Protein AF-A0A950E6T4-F1 (afdb_monomer_lite)

Foldseek 3Di:
DEAEDCDLDLVVCVVVLVVVLVCLVPDQAEYEHAEDPLLVVLCPDDDPDPVSVVSNVVSVVSVVSVVVSCVVSVVSVYHYHYDHPVCVVVSVVVSVVVVVVVVVD

Secondary structure (DSSP, 8-state):
-EEEE----TTTTHHHHHHHHTTTTTS--EEEEE--HHHHHHHHSPP-SHHHHHHHHHHHHHHHHHHHHHHHHHTTT-EEEEE-TTTHHHHHHHHHHHHHHHT--

Structure (mmCIF, N/CA/C/O backbone):
data_AF-A0A950E6T4-F1
#
_entry.id   AF-A0A950E6T4-F1
#
loop_
_atom_site.group_PDB
_atom_site.id
_atom_site.type_symbol
_atom_site.label_atom_id
_atom_site.label_alt_id
_atom_site.label_comp_id
_atom_site.label_asym_id
_atom_site.label_entity_id
_atom_site.label_seq_id
_atom_site.pdbx_PDB_ins_code
_atom_site.Cartn_x
_atom_site.Cartn_y
_atom_site.Cartn_z
_atom_site.occupancy
_atom_site.B_iso_or_equiv
_atom_site.auth_seq_id
_atom_site.auth_comp_id
_atom_site.auth_asym_id
_atom_site.auth_atom_id
_atom_site.pdbx_PDB_model_num
ATOM 1 N N . VAL A 1 1 ? -14.975 3.792 8.254 1.00 75.06 1 VAL A N 1
ATOM 2 C CA . VAL A 1 1 ? -14.653 4.863 7.289 1.00 75.06 1 VAL A CA 1
ATOM 3 C C . VAL A 1 1 ? -13.679 4.288 6.283 1.00 75.06 1 VAL A C 1
ATOM 5 O O . VAL A 1 1 ? -12.713 3.668 6.706 1.00 75.06 1 VAL A O 1
ATOM 8 N N . ILE A 1 2 ? -13.970 4.414 4.990 1.00 72.94 2 ILE A N 1
ATOM 9 C CA . ILE A 1 2 ? -13.125 3.874 3.919 1.00 72.94 2 ILE A CA 1
ATOM 10 C C . ILE A 1 2 ? -12.645 5.058 3.084 1.00 72.94 2 ILE A C 1
ATOM 12 O O . ILE A 1 2 ? -13.468 5.865 2.653 1.00 72.94 2 ILE A O 1
ATOM 16 N N . PHE A 1 3 ? -11.334 5.167 2.892 1.00 74.56 3 PHE A N 1
ATOM 17 C CA . PHE A 1 3 ? -10.699 6.196 2.075 1.00 74.56 3 PHE A CA 1
ATOM 18 C C . PHE A 1 3 ? -10.086 5.548 0.843 1.00 74.56 3 PHE A C 1
ATOM 20 O O . PHE A 1 3 ? -9.354 4.576 0.978 1.00 74.56 3 PHE A O 1
ATOM 27 N N . PHE A 1 4 ? -10.363 6.098 -0.335 1.00 70.69 4 PHE A N 1
ATOM 28 C CA . PHE A 1 4 ? -9.702 5.708 -1.577 1.00 70.69 4 PHE A CA 1
ATOM 29 C C . PHE A 1 4 ? -8.689 6.782 -1.934 1.00 70.69 4 PHE A C 1
ATOM 31 O O . PHE A 1 4 ? -9.042 7.961 -2.001 1.00 70.69 4 PHE A O 1
ATOM 38 N N . THR A 1 5 ? -7.436 6.391 -2.135 1.00 70.62 5 THR A N 1
ATOM 39 C CA . THR A 1 5 ? -6.388 7.330 -2.518 1.00 70.62 5 THR A CA 1
ATOM 40 C C . THR A 1 5 ? -5.330 6.654 -3.381 1.00 70.62 5 THR A C 1
ATOM 42 O O . THR A 1 5 ? -5.017 5.479 -3.217 1.00 70.62 5 THR A O 1
ATOM 45 N N . ASP A 1 6 ? -4.786 7.403 -4.331 1.00 67.81 6 ASP A N 1
ATOM 46 C CA . ASP A 1 6 ? -3.617 7.025 -5.124 1.00 67.81 6 ASP A CA 1
ATOM 47 C C . ASP A 1 6 ? -2.296 7.399 -4.430 1.00 67.81 6 ASP A C 1
ATOM 49 O O . ASP A 1 6 ? -1.233 7.172 -4.998 1.00 67.81 6 ASP A O 1
ATOM 53 N N . MET A 1 7 ? -2.368 7.952 -3.210 1.00 58.34 7 MET A N 1
ATOM 54 C CA . MET A 1 7 ? -1.280 8.554 -2.441 1.00 58.34 7 MET A CA 1
ATOM 55 C C . MET A 1 7 ? 0.096 7.921 -2.685 1.00 58.34 7 MET A C 1
ATOM 57 O O . MET A 1 7 ? 0.434 6.860 -2.159 1.00 58.34 7 MET A O 1
ATOM 61 N N . PHE A 1 8 ? 0.918 8.648 -3.437 1.00 54.69 8 PHE A N 1
ATOM 62 C CA . PHE A 1 8 ? 2.302 8.279 -3.714 1.00 54.69 8 PHE A CA 1
ATOM 63 C C . PHE A 1 8 ? 3.277 8.793 -2.645 1.00 54.69 8 PHE A C 1
ATOM 65 O O . PHE A 1 8 ? 4.382 8.270 -2.541 1.00 54.69 8 PHE A O 1
ATOM 72 N N . ASP A 1 9 ? 2.873 9.783 -1.836 1.00 56.91 9 ASP A N 1
ATOM 73 C CA . ASP A 1 9 ? 3.738 10.407 -0.831 1.00 56.91 9 ASP A CA 1
ATOM 74 C C . ASP A 1 9 ? 3.090 10.417 0.577 1.00 56.91 9 ASP A C 1
ATOM 76 O O . ASP A 1 9 ? 2.171 11.207 0.853 1.00 56.91 9 ASP A O 1
ATOM 80 N N . PRO A 1 10 ? 3.559 9.552 1.500 1.00 53.75 10 PRO A N 1
ATOM 81 C CA . PRO A 1 10 ? 3.096 9.521 2.886 1.00 53.75 10 PRO A CA 1
ATOM 82 C C . PRO A 1 10 ? 3.479 10.775 3.689 1.00 53.75 10 PRO A C 1
ATOM 84 O O . PRO A 1 10 ? 2.828 11.063 4.693 1.00 53.75 10 PRO A O 1
ATOM 87 N N . VAL A 1 11 ? 4.498 11.534 3.271 1.00 51.19 11 VAL A N 1
ATOM 88 C CA . VAL A 1 11 ? 4.927 12.786 3.915 1.00 51.19 11 VAL A CA 1
ATOM 89 C C . VAL A 1 11 ? 3.966 13.916 3.562 1.00 51.19 11 VAL A C 1
ATOM 91 O O . VAL A 1 11 ? 3.490 14.613 4.459 1.00 51.19 11 VAL A O 1
ATOM 94 N N . ALA A 1 12 ? 3.611 14.051 2.281 1.00 56.56 12 ALA A N 1
ATOM 95 C CA . ALA A 1 12 ? 2.673 15.078 1.813 1.00 56.56 12 ALA A CA 1
ATOM 96 C C . ALA A 1 12 ? 1.278 14.944 2.448 1.00 56.56 12 ALA A C 1
ATOM 98 O O . ALA A 1 12 ? 0.573 15.929 2.663 1.00 56.56 12 ALA A O 1
ATOM 99 N N . SER A 1 13 ? 0.900 13.719 2.804 1.00 63.44 13 SER A N 1
ATOM 100 C CA . SER A 1 13 ? -0.437 13.396 3.304 1.00 63.44 13 SER A CA 1
ATOM 101 C C . SER A 1 13 ? -0.476 13.101 4.803 1.00 63.44 13 SER A C 1
ATOM 103 O O . SER A 1 13 ? -1.523 12.742 5.348 1.00 63.44 13 SER A O 1
ATOM 105 N N . ALA A 1 14 ? 0.654 13.268 5.496 1.00 62.78 14 ALA A N 1
ATOM 106 C CA . ALA A 1 14 ? 0.788 12.998 6.923 1.00 62.78 14 ALA A CA 1
ATOM 107 C C . ALA A 1 14 ? -0.217 13.797 7.772 1.00 62.78 14 ALA A C 1
ATOM 109 O O . ALA A 1 14 ? -0.695 13.299 8.788 1.00 62.78 14 ALA A O 1
ATOM 110 N N . SER A 1 15 ? -0.575 15.013 7.347 1.00 63.31 15 SER A N 1
ATOM 111 C CA . SER A 1 15 ? -1.567 15.858 8.024 1.00 63.31 15 SER A CA 1
ATOM 112 C C . SER A 1 15 ? -2.988 15.295 7.915 1.00 63.31 15 SER A C 1
ATOM 114 O O . SER A 1 15 ? -3.713 15.240 8.908 1.00 63.31 15 SER A O 1
ATOM 116 N N . VAL A 1 16 ? -3.378 14.813 6.731 1.00 67.81 16 VAL A N 1
ATOM 117 C CA . VAL A 1 16 ? -4.664 14.135 6.505 1.00 67.81 16 VAL A CA 1
ATOM 118 C C . VAL A 1 16 ? -4.719 12.858 7.336 1.00 67.81 16 VAL A C 1
ATOM 120 O O . VAL A 1 16 ? -5.693 12.607 8.041 1.00 67.81 16 VAL A O 1
ATOM 123 N N . LEU A 1 17 ? -3.628 12.098 7.338 1.00 66.06 17 LEU A N 1
ATOM 124 C CA . LEU A 1 17 ? -3.514 10.854 8.088 1.00 66.06 17 LEU A CA 1
ATOM 125 C C . LEU A 1 17 ? -3.537 11.036 9.600 1.00 66.06 17 LEU A C 1
ATOM 127 O O . LEU A 1 17 ? -4.174 10.245 10.291 1.00 66.06 17 LEU A O 1
ATOM 131 N N . ALA A 1 18 ? -2.900 12.085 10.120 1.00 67.50 18 ALA A N 1
ATOM 132 C CA . ALA A 1 18 ? -2.959 12.419 11.539 1.00 67.50 18 ALA A CA 1
ATOM 133 C C . ALA A 1 18 ? -4.399 12.713 11.986 1.00 67.50 18 ALA A C 1
ATOM 135 O O . AL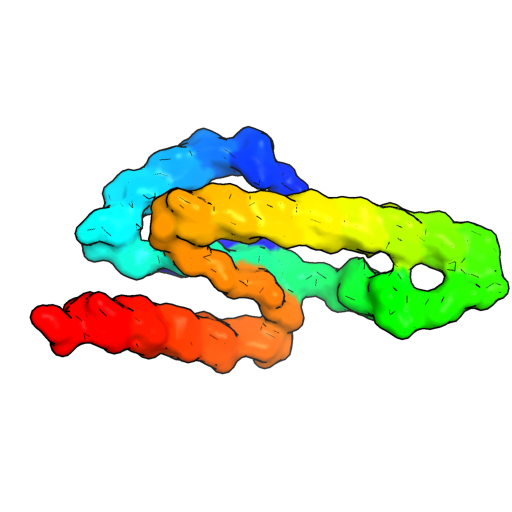A A 1 18 ? -4.819 12.251 13.044 1.00 67.50 18 ALA A O 1
ATOM 136 N N . ASN A 1 19 ? -5.179 13.411 11.158 1.00 70.06 19 ASN A N 1
ATOM 137 C CA . ASN A 1 19 ? -6.587 13.685 11.447 1.00 70.06 19 ASN A CA 1
ATOM 138 C C . ASN A 1 19 ? -7.458 12.425 11.347 1.00 70.06 19 ASN A C 1
ATOM 140 O O . ASN A 1 19 ? -8.356 12.220 12.161 1.00 70.06 19 ASN A O 1
ATOM 144 N N . VAL A 1 20 ? -7.170 11.548 10.384 1.00 71.00 20 VAL A N 1
ATOM 145 C CA . VAL A 1 20 ? -7.872 10.269 10.224 1.00 71.00 20 VAL A CA 1
ATOM 146 C C . VAL A 1 20 ? -7.564 9.301 11.376 1.00 71.00 20 VAL A C 1
ATOM 148 O O . VAL A 1 20 ? -8.453 8.566 11.806 1.00 71.00 20 VAL A O 1
ATOM 151 N N . ALA A 1 21 ? -6.354 9.341 11.944 1.00 70.31 21 ALA A N 1
ATOM 152 C CA . ALA A 1 21 ? -5.967 8.519 13.092 1.00 70.31 21 ALA A CA 1
ATOM 153 C C . ALA A 1 21 ? -6.832 8.779 14.342 1.00 70.31 21 ALA A C 1
ATOM 155 O O . ALA A 1 21 ? -7.073 7.865 15.127 1.00 70.31 21 ALA A O 1
ATOM 156 N N . VAL A 1 22 ? -7.382 9.988 14.501 1.00 79.00 22 VAL A N 1
ATOM 157 C CA . VAL A 1 22 ? -8.301 10.326 15.608 1.00 79.00 22 VAL A CA 1
ATOM 158 C C . VAL A 1 22 ? -9.613 9.530 15.532 1.00 79.00 22 VAL A C 1
ATOM 160 O O . VAL A 1 22 ? -10.289 9.344 16.542 1.00 79.00 22 VAL A O 1
ATOM 163 N N . LEU A 1 23 ? -9.978 9.018 14.352 1.00 74.50 23 LEU A N 1
ATOM 164 C CA . LEU A 1 23 ? -11.189 8.218 14.153 1.00 74.50 23 LEU A CA 1
ATOM 165 C C . LEU A 1 23 ? -10.998 6.744 14.534 1.00 74.50 23 LEU A C 1
ATOM 167 O O . LEU A 1 23 ? -11.987 6.068 14.817 1.00 74.50 23 LEU A O 1
ATOM 171 N N . VAL A 1 24 ? -9.753 6.258 14.575 1.00 72.00 24 VAL A N 1
ATOM 172 C CA . VAL A 1 24 ? -9.401 4.845 14.816 1.00 72.00 24 VAL A CA 1
ATOM 173 C C . VAL A 1 24 ? -10.000 4.278 16.113 1.00 72.00 24 VAL A C 1
ATOM 175 O O . VAL A 1 24 ? -10.535 3.173 16.066 1.00 72.00 24 VAL A O 1
ATOM 178 N N . PRO A 1 25 ? -10.029 4.997 17.256 1.00 76.94 25 PRO A N 1
ATOM 179 C CA . PRO A 1 25 ? -10.595 4.452 18.494 1.00 76.94 25 PRO A CA 1
ATOM 180 C C . PRO A 1 25 ? -12.102 4.164 18.438 1.00 76.94 25 PRO A C 1
ATOM 182 O O . PRO A 1 25 ? -12.620 3.449 19.289 1.00 76.94 25 PRO A O 1
ATOM 185 N N . ARG A 1 26 ? -12.834 4.768 17.491 1.00 77.88 26 ARG A N 1
ATOM 186 C CA . ARG A 1 26 ? -14.307 4.689 17.414 1.00 77.88 26 ARG A CA 1
ATOM 187 C C . ARG A 1 26 ? -14.814 4.090 16.108 1.00 77.88 26 ARG A C 1
ATOM 189 O O . ARG A 1 26 ? -15.988 3.734 16.014 1.00 77.88 26 ARG A O 1
ATOM 196 N N . HIS A 1 27 ? -13.958 4.003 15.098 1.00 76.00 27 HIS A N 1
ATOM 197 C CA . HIS A 1 27 ? -14.319 3.563 13.766 1.00 76.00 27 HIS A CA 1
ATOM 198 C C . HIS A 1 27 ? -13.219 2.691 13.182 1.00 76.00 27 HIS A C 1
ATOM 200 O O . HIS A 1 27 ? -12.042 3.030 13.231 1.00 76.00 27 HIS A O 1
ATOM 206 N N . LEU A 1 28 ? -13.629 1.621 12.506 1.00 73.19 28 LEU A N 1
ATOM 207 C CA . LEU A 1 28 ? -12.753 0.920 11.583 1.00 73.19 28 LEU A CA 1
ATOM 208 C C . LEU A 1 28 ? -12.399 1.856 10.424 1.00 73.19 28 LEU A C 1
ATOM 210 O O . LEU A 1 28 ? -13.271 2.205 9.621 1.00 73.19 28 LEU A O 1
ATOM 214 N N . VAL A 1 29 ? -11.139 2.278 10.359 1.00 76.56 29 VAL A N 1
ATOM 215 C CA . VAL A 1 29 ? -10.591 3.080 9.265 1.00 76.56 29 VAL A CA 1
ATOM 216 C C . VAL A 1 29 ? -9.817 2.170 8.317 1.00 76.56 29 VAL A C 1
ATOM 218 O O . VAL A 1 29 ? -8.876 1.500 8.735 1.00 76.56 29 VAL A O 1
ATOM 221 N N . VAL A 1 30 ? -10.206 2.179 7.043 1.00 76.00 30 VAL A N 1
ATOM 222 C CA . VAL A 1 30 ? -9.529 1.442 5.973 1.00 76.00 30 VAL A CA 1
ATOM 223 C C . VAL A 1 30 ? -9.045 2.429 4.917 1.00 76.00 30 VAL A C 1
ATOM 225 O O . VAL A 1 30 ? -9.831 3.236 4.417 1.00 76.00 30 VAL A O 1
ATOM 228 N N . CYS A 1 31 ? -7.760 2.367 4.589 1.00 78.25 31 CYS A N 1
ATOM 229 C CA . CYS A 1 31 ? -7.146 3.088 3.484 1.00 78.25 31 CYS A CA 1
ATOM 230 C C . CYS A 1 31 ? -6.983 2.130 2.304 1.00 78.25 31 CYS A C 1
ATOM 232 O O . CYS A 1 31 ? -6.316 1.105 2.420 1.00 78.25 31 CYS A O 1
ATOM 234 N N . VAL A 1 32 ? -7.601 2.458 1.179 1.00 75.75 32 VAL A N 1
ATOM 235 C CA . VAL A 1 32 ? -7.477 1.725 -0.074 1.00 75.75 32 VAL A CA 1
ATOM 236 C C . VAL A 1 32 ? -6.517 2.489 -0.972 1.00 75.75 32 VAL A C 1
ATOM 238 O O . VAL A 1 32 ? -6.819 3.605 -1.401 1.00 75.75 32 VAL A O 1
ATOM 241 N N . LEU A 1 33 ? -5.386 1.856 -1.261 1.00 73.94 33 LEU A N 1
ATOM 242 C CA . LEU A 1 33 ? -4.432 2.294 -2.263 1.00 73.94 33 LEU A CA 1
ATOM 243 C C . LEU A 1 33 ? -4.818 1.641 -3.587 1.00 73.94 33 LEU A C 1
ATOM 245 O O . LEU A 1 33 ? -4.889 0.417 -3.691 1.00 73.94 33 LEU A O 1
ATOM 249 N N . MET A 1 34 ? -5.103 2.455 -4.601 1.00 65.31 34 MET A N 1
ATOM 250 C CA . MET A 1 34 ? -5.345 1.920 -5.939 1.00 65.31 34 MET A CA 1
ATOM 251 C C . MET A 1 34 ? -3.988 1.596 -6.566 1.00 65.31 34 MET A C 1
ATOM 253 O O . MET A 1 34 ? -3.135 2.473 -6.754 1.00 65.31 34 MET A O 1
ATOM 257 N N . ASN A 1 35 ? -3.750 0.306 -6.783 1.00 65.19 35 ASN A N 1
ATOM 258 C CA . ASN A 1 35 ? -2.520 -0.181 -7.382 1.00 65.19 35 ASN A CA 1
ATOM 259 C C . ASN A 1 35 ? -2.543 0.097 -8.892 1.00 65.19 35 ASN A C 1
ATOM 261 O O . ASN A 1 35 ? -3.563 -0.120 -9.548 1.00 65.19 35 ASN A O 1
ATOM 265 N N . ASP A 1 36 ? -1.433 0.600 -9.430 1.00 64.00 36 ASP A N 1
ATOM 266 C CA . ASP A 1 36 ? -1.294 0.862 -10.861 1.00 64.00 36 ASP A CA 1
ATOM 267 C C . ASP A 1 36 ? -0.785 -0.414 -11.544 1.00 64.00 36 ASP A C 1
ATOM 269 O O . ASP A 1 36 ? 0.346 -0.858 -11.319 1.00 64.00 36 ASP A O 1
ATOM 273 N N . GLU A 1 37 ? -1.637 -1.018 -12.369 1.00 63.97 37 GLU A N 1
ATOM 274 C CA . GLU A 1 37 ? -1.343 -2.238 -13.124 1.00 63.97 37 GLU A CA 1
ATOM 275 C C . GLU A 1 37 ? -0.072 -2.097 -13.982 1.00 63.97 37 GLU A C 1
ATOM 277 O O . GLU A 1 37 ? 0.672 -3.065 -14.159 1.00 63.97 37 GLU A O 1
ATOM 282 N N . ALA A 1 38 ? 0.254 -0.878 -14.428 1.00 61.59 38 ALA A N 1
ATOM 283 C CA . ALA A 1 38 ? 1.476 -0.604 -15.174 1.00 61.59 38 ALA A CA 1
ATOM 284 C C . ALA A 1 38 ? 2.744 -0.805 -14.326 1.00 61.59 38 ALA A C 1
ATOM 286 O O . ALA A 1 38 ? 3.742 -1.328 -14.826 1.00 61.59 38 ALA A O 1
ATOM 287 N N . ILE A 1 39 ? 2.713 -0.439 -13.038 1.00 64.88 39 ILE A N 1
ATOM 288 C CA . ILE A 1 39 ? 3.851 -0.612 -12.120 1.00 64.88 39 ILE A CA 1
ATOM 289 C C . ILE A 1 39 ? 4.031 -2.095 -11.783 1.00 64.88 39 ILE A C 1
ATOM 291 O O . ILE A 1 39 ? 5.153 -2.602 -11.804 1.00 64.88 39 ILE A O 1
ATOM 295 N N . ALA A 1 40 ? 2.935 -2.810 -11.520 1.00 68.88 40 ALA A N 1
ATOM 296 C CA . ALA A 1 40 ? 2.978 -4.245 -11.245 1.00 68.88 40 ALA A CA 1
ATOM 297 C C . ALA A 1 40 ? 3.512 -5.045 -12.449 1.00 68.88 40 ALA A C 1
ATOM 299 O O . ALA A 1 40 ? 4.378 -5.905 -12.286 1.00 68.88 40 ALA A O 1
ATOM 300 N N . SER A 1 41 ? 3.059 -4.713 -13.660 1.00 69.00 41 SER A N 1
ATOM 301 C CA . SER A 1 41 ? 3.513 -5.348 -14.903 1.00 69.00 41 SER A CA 1
ATOM 302 C C . SER A 1 41 ? 4.999 -5.087 -15.189 1.00 69.00 41 SER A C 1
ATOM 304 O O . SER A 1 41 ? 5.750 -6.008 -15.531 1.00 69.00 41 SER A O 1
ATOM 306 N N . ALA A 1 42 ? 5.467 -3.856 -14.952 1.00 67.56 42 ALA A N 1
ATOM 307 C CA . ALA A 1 42 ? 6.875 -3.491 -15.109 1.00 67.56 42 ALA A CA 1
ATOM 3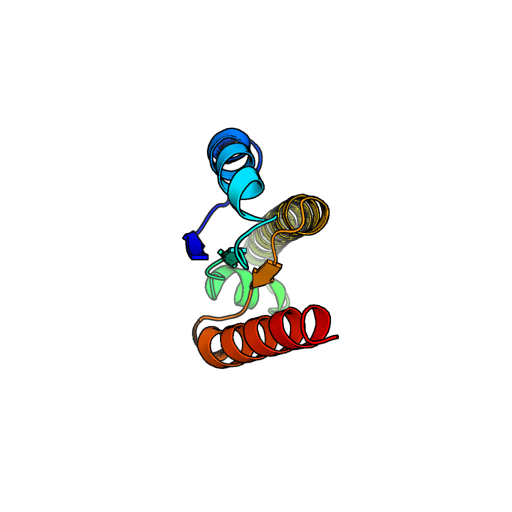08 C C . ALA A 1 42 ? 7.813 -4.235 -14.139 1.00 67.56 42 ALA A C 1
ATOM 310 O O . ALA A 1 42 ? 8.983 -4.433 -14.455 1.00 67.56 42 ALA A O 1
ATOM 311 N N . LEU A 1 43 ? 7.314 -4.666 -12.974 1.00 68.12 43 LEU A N 1
ATOM 312 C CA . LEU A 1 43 ? 8.083 -5.437 -11.990 1.00 68.12 43 LEU A CA 1
ATOM 313 C C . LEU A 1 43 ? 8.155 -6.938 -12.293 1.00 68.12 43 LEU A C 1
ATOM 315 O O . LEU A 1 43 ? 9.087 -7.600 -11.840 1.00 68.12 43 LEU A O 1
ATOM 319 N N . GLN A 1 44 ? 7.174 -7.484 -13.012 1.00 76.69 44 GLN A N 1
ATOM 320 C CA . GLN A 1 44 ? 7.099 -8.919 -13.315 1.00 76.69 44 GLN A CA 1
ATOM 321 C C . GLN A 1 44 ? 7.751 -9.296 -14.652 1.00 76.69 44 GLN A C 1
ATOM 323 O O . GLN A 1 44 ? 7.994 -10.474 -14.911 1.00 76.69 44 GLN A O 1
ATOM 328 N N . THR A 1 45 ? 8.046 -8.311 -15.499 1.00 77.62 45 THR A N 1
ATOM 329 C CA . THR A 1 45 ? 8.617 -8.537 -16.830 1.00 77.62 45 THR A CA 1
ATOM 330 C C . THR A 1 45 ? 10.145 -8.563 -16.770 1.00 77.62 45 THR A C 1
ATOM 332 O O . THR A 1 45 ? 10.765 -7.651 -16.227 1.00 77.62 45 THR A O 1
ATOM 335 N N . VAL A 1 46 ? 10.774 -9.592 -17.354 1.00 81.62 46 VAL A N 1
ATOM 336 C CA . VAL A 1 46 ? 12.241 -9.649 -17.486 1.00 81.62 46 VAL A CA 1
ATOM 337 C C . VAL A 1 46 ? 12.689 -8.600 -18.514 1.00 81.62 46 VAL A C 1
ATOM 339 O O . VAL A 1 46 ? 12.254 -8.680 -19.665 1.00 81.62 46 VAL A O 1
ATOM 342 N N . PRO A 1 47 ? 13.552 -7.634 -18.144 1.00 84.25 47 PRO A N 1
ATOM 343 C CA . PRO A 1 47 ? 14.008 -6.602 -19.069 1.00 84.25 47 PRO A CA 1
ATOM 344 C C . PRO A 1 47 ? 14.779 -7.197 -20.250 1.00 84.25 47 PRO A C 1
ATOM 346 O O . PRO A 1 47 ? 15.722 -7.963 -20.046 1.00 84.25 47 PRO A O 1
ATOM 349 N N . ALA A 1 48 ? 14.417 -6.815 -21.476 1.00 88.88 48 ALA A N 1
ATOM 350 C CA . ALA A 1 48 ? 15.146 -7.208 -22.684 1.00 88.88 48 ALA A CA 1
ATOM 351 C C . ALA A 1 48 ? 16.104 -6.106 -23.166 1.00 88.88 48 ALA A C 1
ATOM 353 O O . ALA A 1 48 ? 17.087 -6.388 -23.851 1.00 88.88 48 ALA A O 1
ATOM 354 N N . THR A 1 49 ? 15.832 -4.852 -22.796 1.00 90.81 49 THR A N 1
ATOM 355 C CA . THR A 1 49 ? 16.612 -3.676 -23.195 1.00 90.81 49 THR A CA 1
ATOM 356 C C . THR A 1 49 ? 17.080 -2.851 -21.993 1.00 90.81 49 THR A C 1
ATOM 358 O O . THR A 1 49 ? 16.590 -2.995 -20.871 1.00 90.81 49 THR A O 1
ATOM 361 N N . ALA A 1 50 ? 18.038 -1.946 -22.221 1.00 87.44 50 ALA A N 1
ATOM 362 C CA . ALA A 1 50 ? 18.487 -0.999 -21.198 1.00 87.44 50 ALA A CA 1
ATOM 363 C C . ALA A 1 50 ? 17.365 -0.044 -20.748 1.00 87.44 50 ALA A C 1
ATOM 365 O O . ALA A 1 50 ? 17.306 0.330 -19.577 1.00 87.44 50 ALA A O 1
ATOM 366 N N . GLU A 1 51 ? 16.457 0.318 -21.659 1.00 86.25 51 GLU A N 1
ATOM 367 C CA . GLU A 1 51 ? 15.270 1.113 -21.337 1.00 86.25 51 GLU A CA 1
ATOM 368 C C . GLU A 1 51 ? 14.326 0.337 -20.409 1.00 86.25 51 GLU A C 1
ATOM 370 O O . GLU A 1 51 ? 13.892 0.872 -19.389 1.00 86.25 51 GLU A O 1
ATOM 375 N N . ASP A 1 52 ? 14.090 -0.949 -20.687 1.00 84.44 52 ASP A N 1
ATOM 376 C CA . ASP A 1 52 ? 13.282 -1.811 -19.817 1.00 84.44 52 ASP A CA 1
ATOM 377 C C . ASP A 1 52 ? 13.904 -1.946 -18.424 1.00 84.44 52 ASP A C 1
ATOM 379 O O . ASP A 1 52 ? 13.200 -1.886 -17.417 1.00 84.44 52 ASP A O 1
ATOM 383 N N . ALA A 1 53 ? 15.233 -2.078 -18.344 1.00 84.94 53 ALA A N 1
ATOM 384 C CA . ALA A 1 53 ? 15.942 -2.170 -17.070 1.00 84.94 53 ALA A CA 1
ATOM 385 C C . ALA A 1 53 ? 15.807 -0.873 -16.255 1.00 84.94 53 ALA A C 1
ATOM 387 O O . ALA A 1 53 ? 15.595 -0.916 -15.040 1.00 84.94 53 ALA A O 1
ATOM 388 N N . TYR A 1 54 ? 15.864 0.283 -16.923 1.00 85.69 54 TYR A N 1
ATOM 389 C CA . TYR A 1 54 ? 15.618 1.572 -16.284 1.00 85.69 54 TYR A CA 1
ATOM 390 C C . TYR A 1 54 ? 14.181 1.660 -15.756 1.00 85.69 54 TYR A C 1
ATOM 392 O O . TYR A 1 54 ? 13.981 1.958 -14.576 1.00 85.69 54 TYR A O 1
ATOM 400 N N . ARG A 1 55 ? 13.181 1.316 -16.580 1.00 82.81 55 ARG A N 1
ATOM 401 C CA . ARG A 1 55 ? 11.762 1.302 -16.179 1.00 82.81 55 ARG A CA 1
ATOM 402 C C . ARG A 1 55 ? 11.512 0.372 -14.990 1.00 82.81 55 ARG A C 1
ATOM 404 O O . ARG A 1 55 ? 10.857 0.786 -14.035 1.00 82.81 55 ARG A O 1
ATOM 411 N N . ALA A 1 56 ? 12.093 -0.828 -14.993 1.00 83.81 56 ALA A N 1
ATOM 412 C CA . ALA A 1 56 ? 11.998 -1.773 -13.882 1.00 83.81 56 ALA A CA 1
ATOM 413 C C . ALA A 1 56 ? 12.613 -1.212 -12.585 1.00 83.81 56 ALA A C 1
ATOM 415 O O . ALA A 1 56 ? 12.036 -1.368 -11.509 1.00 83.81 56 ALA A O 1
ATOM 416 N N . SER A 1 57 ? 13.746 -0.502 -12.666 1.00 85.25 57 SER A N 1
ATOM 417 C CA . SER A 1 57 ? 14.390 0.111 -11.491 1.00 85.25 57 SER A CA 1
ATOM 418 C C . SER A 1 57 ? 13.557 1.235 -10.861 1.00 85.25 57 SER A C 1
ATOM 420 O O . SER A 1 57 ? 13.445 1.331 -9.634 1.00 85.25 57 SER A O 1
ATOM 422 N N . VAL A 1 58 ? 12.914 2.056 -11.698 1.00 84.31 58 VAL A N 1
ATOM 423 C CA . VAL A 1 58 ? 12.009 3.118 -11.246 1.00 84.31 58 VAL A CA 1
ATOM 424 C C . VAL A 1 58 ? 10.762 2.496 -10.619 1.00 84.31 58 VAL A C 1
ATOM 426 O O . VAL A 1 58 ? 10.376 2.884 -9.516 1.00 84.31 58 VAL A O 1
ATOM 429 N N . ALA A 1 59 ? 10.184 1.473 -11.258 1.00 82.12 59 ALA A N 1
ATOM 430 C CA . ALA A 1 59 ? 9.045 0.733 -10.719 1.00 82.12 59 ALA A CA 1
ATOM 431 C C . ALA A 1 59 ? 9.369 0.084 -9.360 1.00 82.12 59 ALA A C 1
ATOM 433 O O . ALA A 1 59 ? 8.562 0.152 -8.432 1.00 82.12 59 ALA A O 1
ATOM 434 N N . ALA A 1 60 ? 10.573 -0.476 -9.194 1.00 82.88 60 ALA A N 1
ATOM 435 C CA . ALA A 1 60 ? 11.025 -1.053 -7.926 1.00 82.88 60 ALA A CA 1
ATOM 436 C C . ALA A 1 60 ? 11.147 -0.003 -6.819 1.00 82.88 60 ALA A C 1
ATOM 438 O O . ALA A 1 60 ? 10.750 -0.258 -5.679 1.00 82.88 60 ALA A O 1
ATOM 439 N N . SER A 1 61 ? 11.643 1.186 -7.163 1.00 82.94 61 SER A N 1
ATOM 440 C CA . SER A 1 61 ? 11.764 2.308 -6.229 1.00 82.94 61 SER A CA 1
ATOM 441 C C . SER A 1 61 ? 10.388 2.806 -5.776 1.00 82.94 61 SER A C 1
ATOM 443 O O . SER A 1 61 ? 10.146 2.947 -4.578 1.00 82.94 61 SER A O 1
ATOM 445 N N . LEU A 1 62 ? 9.449 2.968 -6.715 1.00 79.31 62 LEU A N 1
ATOM 446 C CA . LEU A 1 62 ? 8.055 3.324 -6.422 1.00 79.31 62 LEU A CA 1
ATOM 447 C C . LEU A 1 62 ? 7.367 2.271 -5.541 1.00 79.31 62 LEU A C 1
ATOM 449 O O . LEU A 1 62 ? 6.704 2.613 -4.563 1.00 79.31 62 LEU A O 1
ATOM 453 N N . GLY A 1 63 ? 7.567 0.984 -5.839 1.00 79.62 63 GLY A N 1
ATOM 454 C CA . GLY A 1 63 ? 7.036 -0.110 -5.024 1.00 79.62 63 GLY A CA 1
ATOM 455 C C . GLY A 1 63 ? 7.614 -0.138 -3.603 1.00 79.62 63 GLY A C 1
ATOM 456 O O . GLY A 1 63 ? 6.910 -0.469 -2.647 1.00 79.62 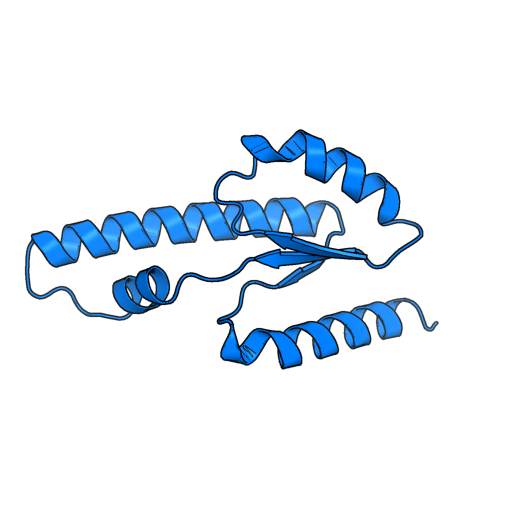63 GLY A O 1
ATOM 457 N N . ALA A 1 64 ? 8.887 0.228 -3.428 1.00 81.94 64 ALA A N 1
ATOM 458 C CA . ALA A 1 64 ? 9.507 0.335 -2.109 1.00 81.94 64 ALA A CA 1
ATOM 459 C C . ALA A 1 64 ? 8.922 1.492 -1.280 1.00 81.94 64 ALA A C 1
ATOM 461 O O . ALA A 1 64 ? 8.571 1.274 -0.118 1.00 81.94 64 ALA A O 1
ATOM 462 N N . GLU A 1 65 ? 8.758 2.678 -1.872 1.00 78.44 65 GLU A N 1
ATOM 463 C CA . GLU A 1 65 ? 8.128 3.820 -1.195 1.00 78.44 65 GLU A CA 1
ATOM 464 C C . GLU A 1 65 ? 6.670 3.526 -0.818 1.00 78.44 65 GLU A C 1
ATOM 466 O O . GLU A 1 65 ? 6.257 3.808 0.309 1.0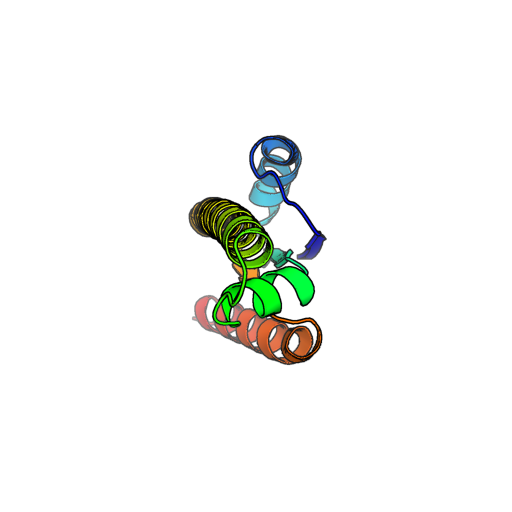0 78.44 65 GLU A O 1
ATOM 471 N N . ARG A 1 66 ? 5.911 2.838 -1.684 1.00 77.69 66 ARG A N 1
ATOM 472 C CA . ARG A 1 66 ? 4.544 2.390 -1.362 1.00 77.69 66 ARG A CA 1
ATOM 473 C C . ARG A 1 66 ? 4.493 1.459 -0.155 1.00 77.69 66 ARG A C 1
ATOM 475 O O . ARG A 1 66 ? 3.724 1.702 0.773 1.00 77.69 66 ARG A O 1
ATOM 482 N N . ARG A 1 67 ? 5.346 0.430 -0.109 1.00 80.25 67 ARG A N 1
ATOM 483 C CA . ARG A 1 67 ? 5.408 -0.485 1.049 1.00 80.25 67 ARG A CA 1
ATOM 484 C C . ARG A 1 67 ? 5.757 0.245 2.342 1.00 80.25 67 ARG A C 1
ATOM 486 O O . ARG A 1 67 ? 5.195 -0.054 3.392 1.00 80.25 67 ARG A O 1
ATOM 493 N N . LYS A 1 68 ? 6.661 1.222 2.269 1.00 82.88 68 LYS A N 1
ATOM 494 C CA . LYS A 1 68 ? 7.029 2.060 3.413 1.00 82.88 68 LYS A CA 1
ATOM 495 C C . LYS A 1 68 ? 5.853 2.922 3.878 1.00 82.88 68 LYS A C 1
ATOM 497 O O . LYS A 1 68 ? 5.599 2.992 5.079 1.00 82.88 68 LYS A O 1
ATOM 502 N N . ALA A 1 69 ? 5.114 3.527 2.948 1.00 77.62 69 ALA A N 1
ATOM 503 C CA . ALA A 1 69 ? 3.898 4.277 3.245 1.00 77.62 69 ALA A CA 1
ATOM 504 C C . ALA A 1 69 ? 2.852 3.393 3.940 1.00 77.62 69 ALA A C 1
ATOM 506 O O . ALA A 1 69 ? 2.379 3.749 5.019 1.00 77.62 69 ALA A O 1
ATOM 507 N N . ALA A 1 70 ? 2.553 2.219 3.377 1.00 79.31 70 ALA A N 1
ATOM 508 C CA . ALA A 1 70 ? 1.612 1.260 3.953 1.00 79.31 70 ALA A CA 1
ATOM 509 C C . ALA A 1 70 ? 2.009 0.861 5.385 1.00 79.31 70 ALA A C 1
ATOM 511 O O . ALA A 1 70 ? 1.207 0.999 6.306 1.00 79.31 70 ALA A O 1
ATOM 512 N N . ALA A 1 71 ? 3.276 0.505 5.610 1.00 83.25 71 ALA A N 1
ATOM 513 C CA . ALA A 1 71 ? 3.769 0.159 6.944 1.00 83.25 71 ALA A CA 1
ATOM 514 C C . ALA A 1 71 ? 3.617 1.315 7.957 1.00 83.25 71 ALA A C 1
ATOM 516 O O . ALA A 1 71 ? 3.289 1.095 9.124 1.00 83.25 71 ALA A O 1
ATOM 517 N N . MET A 1 72 ? 3.815 2.568 7.529 1.00 81.19 72 MET A N 1
ATOM 518 C CA . MET A 1 72 ? 3.616 3.744 8.388 1.00 81.19 72 MET A CA 1
ATOM 519 C C . MET A 1 72 ? 2.148 3.972 8.777 1.00 81.19 72 MET A C 1
ATOM 521 O O . MET A 1 72 ? 1.889 4.535 9.848 1.00 81.19 72 MET A O 1
ATOM 525 N N . LEU A 1 73 ? 1.206 3.586 7.916 1.00 77.69 73 LEU A N 1
ATOM 526 C CA . LEU A 1 73 ? -0.235 3.649 8.169 1.00 77.69 73 LEU A CA 1
ATOM 527 C C . LEU A 1 73 ? -0.683 2.548 9.123 1.00 77.69 73 LEU A C 1
ATOM 529 O O . LEU A 1 73 ? -1.364 2.825 10.112 1.00 77.69 73 LEU A O 1
ATOM 533 N N . GLU A 1 74 ? -0.241 1.322 8.865 1.00 80.81 74 GLU A N 1
ATOM 534 C CA . GLU A 1 74 ? -0.538 0.159 9.699 1.00 80.81 74 GLU A CA 1
ATOM 535 C C . GLU A 1 74 ? -0.022 0.356 11.127 1.00 80.81 74 GLU A C 1
ATOM 537 O O . GLU A 1 74 ? -0.752 0.115 12.089 1.00 80.81 74 GLU A O 1
ATOM 542 N N . ALA A 1 75 ? 1.182 0.919 11.289 1.00 81.62 75 ALA A N 1
ATOM 543 C CA . ALA A 1 75 ? 1.740 1.279 12.596 1.00 81.62 75 ALA A CA 1
ATOM 544 C C . ALA A 1 75 ? 0.892 2.307 13.377 1.00 81.62 75 ALA A C 1
ATOM 546 O O . ALA A 1 75 ? 1.052 2.446 14.588 1.00 81.62 75 ALA A O 1
ATOM 547 N N . ARG A 1 76 ? -0.013 3.031 12.705 1.00 77.88 76 ARG A N 1
ATOM 548 C CA . ARG A 1 76 ? -0.965 3.982 13.308 1.00 77.88 76 ARG A CA 1
ATOM 549 C C . ARG A 1 76 ? -2.362 3.384 13.512 1.00 77.88 76 ARG A C 1
ATOM 551 O O . ARG A 1 76 ? -3.289 4.118 13.847 1.00 77.88 76 ARG A O 1
ATOM 558 N N . GLY A 1 77 ? -2.526 2.075 13.318 1.00 75.25 77 GLY A N 1
ATOM 559 C CA . GLY A 1 77 ? -3.803 1.376 13.478 1.00 75.25 77 GLY A CA 1
ATOM 560 C C . GLY A 1 77 ? -4.774 1.573 12.312 1.00 75.25 77 GLY A C 1
ATOM 561 O O . GLY A 1 77 ? -5.964 1.305 12.462 1.00 75.25 77 GLY A O 1
ATOM 562 N N . ILE A 1 78 ? -4.290 2.050 11.161 1.00 79.38 78 ILE A N 1
ATOM 563 C CA . ILE A 1 78 ? -5.087 2.187 9.939 1.00 79.38 78 ILE A CA 1
ATOM 564 C C . ILE A 1 78 ? -4.881 0.925 9.102 1.00 79.38 78 ILE A C 1
ATOM 566 O O . ILE A 1 78 ? -3.754 0.614 8.729 1.00 79.38 78 ILE A O 1
ATOM 570 N N . ALA A 1 79 ? -5.960 0.209 8.786 1.00 80.44 79 ALA A N 1
ATOM 571 C CA . ALA A 1 79 ? -5.876 -0.942 7.892 1.00 80.44 79 ALA A CA 1
ATOM 572 C C . ALA A 1 79 ? -5.614 -0.464 6.458 1.00 80.44 79 ALA A C 1
ATOM 574 O O . ALA A 1 79 ? -6.314 0.429 5.978 1.00 80.44 79 ALA A O 1
ATOM 575 N N . VAL A 1 80 ? -4.632 -1.050 5.775 1.00 81.06 80 VAL A N 1
ATOM 576 C CA . VAL A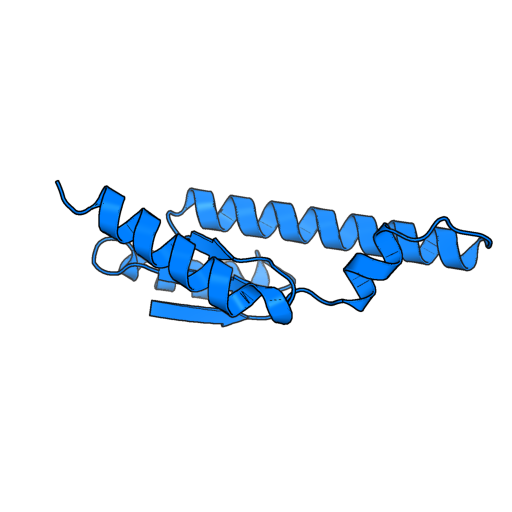 1 80 ? -4.284 -0.700 4.392 1.00 81.06 80 VAL A CA 1
ATOM 577 C C . VAL A 1 80 ? -4.651 -1.844 3.457 1.00 81.06 80 VAL A C 1
ATOM 579 O O . VAL A 1 80 ? -4.379 -3.005 3.744 1.00 81.06 80 VAL A O 1
ATOM 582 N N . ILE A 1 81 ? -5.271 -1.511 2.330 1.00 81.19 81 ILE A N 1
ATOM 583 C CA . ILE A 1 81 ? -5.562 -2.438 1.240 1.00 81.19 81 ILE A CA 1
ATOM 584 C C . ILE A 1 81 ? -4.850 -1.915 -0.000 1.00 81.19 81 ILE A C 1
ATOM 586 O O . ILE A 1 81 ? -5.237 -0.881 -0.537 1.00 81.19 81 ILE A O 1
ATOM 590 N N . ASP A 1 82 ? -3.824 -2.637 -0.440 1.00 78.31 82 ASP A N 1
ATOM 591 C CA . ASP A 1 82 ? -3.060 -2.351 -1.658 1.00 78.31 82 ASP A CA 1
ATOM 592 C C . ASP A 1 82 ? -3.102 -3.586 -2.561 1.00 78.31 82 ASP A C 1
ATOM 594 O O . ASP A 1 82 ? -2.265 -4.485 -2.477 1.00 78.31 82 ASP A O 1
ATOM 598 N N . VAL A 1 83 ? -4.164 -3.682 -3.359 1.00 75.88 83 VAL A N 1
ATOM 599 C CA . VAL A 1 83 ? -4.408 -4.801 -4.278 1.00 75.88 83 VAL A CA 1
ATOM 600 C C . VAL A 1 83 ? -4.859 -4.266 -5.638 1.00 75.88 83 VAL A C 1
ATOM 602 O O . VAL A 1 83 ? -5.353 -3.135 -5.712 1.00 75.88 83 VAL A O 1
ATOM 605 N N . PRO A 1 84 ? -4.708 -5.043 -6.726 1.00 73.81 84 PRO A N 1
ATOM 606 C CA . PRO A 1 84 ? -5.294 -4.690 -8.013 1.00 73.81 84 PRO A CA 1
ATOM 607 C C . PRO A 1 84 ? -6.791 -4.391 -7.885 1.00 73.81 84 PRO A C 1
ATOM 609 O O . PRO A 1 84 ? -7.490 -4.993 -7.067 1.00 73.81 84 PRO A O 1
ATOM 612 N N . ALA A 1 85 ? -7.305 -3.492 -8.728 1.00 71.62 85 ALA A N 1
ATOM 613 C CA . ALA A 1 85 ? -8.707 -3.069 -8.670 1.00 71.62 85 ALA A CA 1
ATOM 614 C C . ALA A 1 85 ? -9.699 -4.247 -8.761 1.00 71.62 85 ALA A C 1
ATOM 616 O O . ALA A 1 85 ? -10.756 -4.207 -8.134 1.00 71.62 85 ALA A O 1
ATOM 617 N N . ALA A 1 86 ? -9.340 -5.309 -9.491 1.00 74.88 86 ALA A N 1
ATOM 618 C CA . ALA A 1 86 ? -10.137 -6.530 -9.601 1.00 74.88 86 ALA A CA 1
ATOM 619 C C . ALA A 1 86 ? -10.316 -7.264 -8.255 1.00 74.88 86 ALA A C 1
ATOM 621 O O . ALA A 1 86 ? -11.394 -7.793 -7.983 1.00 74.88 86 ALA A O 1
ATOM 622 N N . ASP A 1 87 ? -9.301 -7.237 -7.389 1.00 78.00 87 ASP A N 1
ATOM 623 C CA . ASP A 1 87 ? -9.285 -7.965 -6.112 1.00 78.00 87 ASP A CA 1
ATOM 624 C C . ASP A 1 87 ? -9.812 -7.123 -4.941 1.00 78.00 87 ASP A C 1
ATOM 626 O O . ASP A 1 87 ? -10.117 -7.640 -3.862 1.00 78.00 87 ASP A O 1
ATOM 630 N N . LEU A 1 88 ? -9.955 -5.813 -5.155 1.00 77.06 88 LEU A N 1
ATOM 631 C CA . LEU A 1 88 ? -10.309 -4.828 -4.138 1.00 77.06 88 LEU A CA 1
ATOM 632 C C . LEU A 1 88 ? -11.562 -5.201 -3.338 1.00 77.06 88 LEU A C 1
ATOM 634 O O . LEU A 1 88 ? -11.569 -5.094 -2.112 1.00 77.06 88 LEU A O 1
ATOM 638 N N . THR A 1 89 ? -12.616 -5.658 -4.015 1.00 79.44 89 THR A N 1
ATOM 639 C CA . THR A 1 89 ? -13.891 -5.992 -3.362 1.00 79.44 89 THR A CA 1
ATOM 640 C C . THR A 1 89 ? -13.717 -7.110 -2.333 1.00 79.44 89 THR A C 1
ATOM 642 O O . THR A 1 89 ? -14.201 -6.997 -1.207 1.00 79.44 89 THR A O 1
ATOM 645 N N . VAL A 1 90 ? -12.997 -8.173 -2.699 1.00 82.38 90 VAL A N 1
ATOM 646 C CA . VAL A 1 90 ? -12.774 -9.335 -1.828 1.00 82.38 90 VAL A CA 1
ATOM 647 C C . VAL A 1 90 ? -11.870 -8.954 -0.657 1.00 82.38 90 VAL A C 1
ATOM 649 O O . VAL A 1 90 ? -12.202 -9.238 0.495 1.00 82.38 90 VAL A O 1
ATOM 652 N N . SER A 1 91 ? -10.771 -8.247 -0.927 1.00 81.75 91 SER A N 1
ATOM 653 C CA . SER A 1 91 ? -9.843 -7.809 0.120 1.00 81.75 91 SER A CA 1
ATOM 654 C C . SER A 1 91 ? -10.495 -6.860 1.125 1.00 81.75 91 SER A C 1
ATOM 656 O O . SER A 1 91 ? -10.242 -6.965 2.324 1.00 81.75 91 SER A O 1
ATOM 658 N N . LEU A 1 92 ? -11.386 -5.976 0.667 1.00 80.06 92 LEU A N 1
ATOM 659 C CA . LEU A 1 92 ? -12.122 -5.056 1.535 1.00 80.06 92 LEU A CA 1
ATOM 660 C C . LEU A 1 92 ? -13.092 -5.777 2.470 1.00 80.06 92 LEU A C 1
ATOM 662 O O . LEU A 1 92 ? -13.170 -5.437 3.652 1.00 80.06 92 LEU A O 1
ATOM 666 N N . ILE A 1 93 ? -13.802 -6.786 1.965 1.00 82.06 93 ILE A N 1
ATOM 667 C CA . ILE A 1 93 ? -14.700 -7.606 2.785 1.00 82.06 93 ILE A CA 1
ATOM 668 C C . ILE A 1 93 ? -13.902 -8.362 3.850 1.00 82.06 93 ILE A C 1
ATOM 670 O O . ILE A 1 93 ? -14.272 -8.322 5.024 1.00 82.06 93 ILE A O 1
ATOM 674 N N . ASN A 1 94 ? -12.794 -8.999 3.467 1.00 81.56 94 ASN A N 1
ATOM 675 C CA . ASN A 1 94 ? -11.954 -9.751 4.400 1.00 81.56 94 ASN A CA 1
ATOM 676 C C . ASN A 1 94 ? -11.377 -8.847 5.494 1.00 81.56 94 ASN A C 1
ATOM 678 O O . ASN A 1 94 ? -11.520 -9.155 6.674 1.00 81.56 94 ASN A O 1
ATOM 682 N N . ALA A 1 95 ? -10.830 -7.684 5.126 1.00 76.12 95 ALA A N 1
ATOM 683 C CA . ALA A 1 95 ? -10.324 -6.712 6.094 1.00 76.12 95 ALA A CA 1
ATOM 684 C C . ALA A 1 95 ? -11.420 -6.240 7.068 1.00 76.12 95 ALA A C 1
ATOM 686 O O . ALA A 1 95 ? -11.179 -6.094 8.267 1.00 76.12 95 ALA A O 1
ATOM 687 N N . TYR A 1 96 ? -12.645 -6.033 6.576 1.00 74.44 96 TYR A N 1
ATOM 688 C CA . TYR A 1 96 ? -13.778 -5.672 7.425 1.00 74.44 96 TYR A CA 1
ATOM 689 C C . TYR A 1 96 ? -14.146 -6.788 8.410 1.00 74.44 96 TYR A C 1
ATOM 691 O O . TYR A 1 96 ? -14.351 -6.514 9.596 1.00 74.44 96 TYR A O 1
ATOM 699 N N . ILE A 1 97 ? -14.221 -8.037 7.938 1.00 77.00 97 ILE A N 1
ATOM 700 C CA . ILE A 1 97 ? -14.535 -9.200 8.776 1.00 77.00 97 ILE A CA 1
ATOM 701 C C . ILE A 1 97 ? -13.455 -9.400 9.836 1.00 77.00 97 ILE A C 1
ATOM 703 O O . ILE A 1 97 ? -13.800 -9.529 11.008 1.00 77.00 97 ILE A O 1
ATOM 707 N N . ASP A 1 98 ? -12.178 -9.353 9.460 1.00 77.38 98 ASP A N 1
ATOM 708 C CA . ASP A 1 98 ? -11.055 -9.539 10.381 1.00 77.38 98 ASP A CA 1
ATOM 709 C C . ASP A 1 98 ? -11.063 -8.505 11.504 1.00 77.38 98 ASP A C 1
ATOM 711 O O . ASP A 1 98 ? -10.888 -8.842 12.678 1.00 77.38 98 ASP A O 1
ATOM 715 N N . VAL A 1 99 ? -11.304 -7.235 11.175 1.00 71.00 99 VAL A N 1
ATOM 716 C CA . VAL A 1 99 ? -11.334 -6.188 12.199 1.00 71.00 99 VAL A CA 1
ATOM 717 C C . VAL A 1 99 ? -12.591 -6.271 13.062 1.00 71.00 99 VAL A C 1
ATOM 719 O O . VAL A 1 99 ? -12.518 -6.041 14.273 1.00 71.00 99 VAL A O 1
ATOM 722 N N . LYS A 1 100 ? -13.739 -6.640 12.486 1.00 68.25 100 LYS A N 1
ATOM 723 C CA . LYS A 1 100 ? -14.955 -6.871 13.269 1.00 68.25 100 LYS A CA 1
ATOM 724 C C . LYS A 1 100 ? -14.772 -8.066 14.209 1.00 68.25 100 LYS A C 1
ATOM 726 O O . LYS A 1 100 ? -15.124 -7.958 15.374 1.00 68.25 100 LYS A O 1
ATOM 731 N N . ALA A 1 101 ? -14.161 -9.156 13.747 1.00 71.88 101 ALA A N 1
ATOM 732 C CA . ALA A 1 101 ? -13.871 -10.346 14.547 1.00 71.88 101 ALA A CA 1
ATOM 733 C C . ALA A 1 101 ? -12.921 -10.050 15.720 1.00 71.88 101 ALA A C 1
ATOM 735 O O . ALA A 1 101 ? -13.139 -10.543 16.822 1.00 71.88 101 ALA A O 1
ATOM 736 N N . ARG A 1 102 ? -11.913 -9.189 15.519 1.00 67.38 102 ARG A N 1
ATOM 737 C CA . ARG A 1 102 ? -10.980 -8.751 16.577 1.00 67.38 102 ARG A CA 1
ATOM 738 C C . ARG A 1 102 ? -11.611 -7.843 17.645 1.00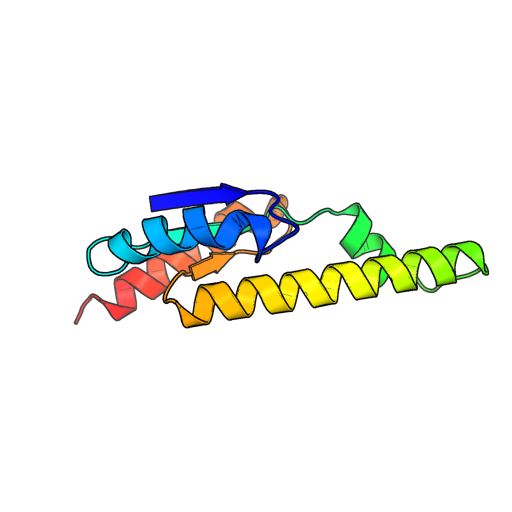 67.38 102 ARG A C 1
ATOM 740 O O . ARG A 1 102 ? -10.998 -7.660 18.687 1.00 67.38 102 ARG A O 1
ATOM 747 N N . ASN A 1 103 ? -12.804 -7.297 17.396 1.00 61.06 103 ASN A N 1
ATOM 748 C CA . ASN A 1 103 ? -13.582 -6.468 18.332 1.00 61.06 103 ASN A CA 1
ATOM 749 C C . ASN A 1 103 ? -14.928 -7.122 18.724 1.00 61.06 103 ASN A C 1
ATOM 751 O O . ASN A 1 103 ? -15.857 -6.426 19.135 1.00 61.06 103 ASN A O 1
ATOM 755 N N . LEU A 1 104 ? -15.072 -8.438 18.524 1.00 43.62 104 LEU A N 1
ATOM 756 C CA . LEU A 1 104 ? -16.297 -9.209 18.801 1.00 43.62 104 LEU A CA 1
ATOM 757 C C . LEU A 1 104 ? -16.174 -10.163 20.012 1.00 43.62 104 LEU A C 1
ATOM 759 O O . LEU A 1 104 ? -17.039 -11.018 20.201 1.00 43.62 104 LEU A O 1
ATOM 763 N N . LEU A 1 105 ? -15.148 -9.982 20.849 1.00 45.22 105 LEU A N 1
ATOM 764 C CA . LEU A 1 105 ? -15.046 -10.452 22.241 1.00 45.22 105 LEU A CA 1
ATOM 765 C C . LEU A 1 105 ? -14.639 -9.266 23.123 1.00 45.22 105 LEU A C 1
ATOM 767 O O . LEU A 1 105 ? -14.988 -9.298 24.323 1.00 45.22 105 LEU A O 1
#

pLDDT: mean 74.23, std 9.12, range [43.62, 90.81]

Radius of gyration: 15.91 Å; chains: 1; bounding box: 35×26×45 Å

Sequence (105 aa):
VIFFTDMFDPVASASVLANVAVLVPRHLVVCVLMNDEAIASALQTVPATAEDAYRASVAASLGAERRKAAAMLEARGIAVIDVPAADLTVSLINAYIDVKARNLL